Protein AF-A0A948B7A6-F1 (afdb_monomer_lite)

Secondary structure (DSSP, 8-state):
---HHHHHHS-HHHHHHHHHHHHHHHHHHHHHHHTTS---HHHHHHHHHHHHHHHHHHHHH-

Foldseek 3Di:
DDDLVRLLPDDPVVLVVLLVVLVVVLVVVVVCVVVVVDPVVVSNVVSVVVNVSSVVSVVVVD

Sequence (62 aa):
MLTIQEIRQLPDKDLQEELQRASREYLKIRMDVESGFAKESHKAKALKKQIARIRTIQKEIK

Structure (mmCIF, N/CA/C/O backbone):
data_AF-A0A948B7A6-F1
#
_entry.id   AF-A0A948B7A6-F1
#
loop_
_atom_site.group_PDB
_atom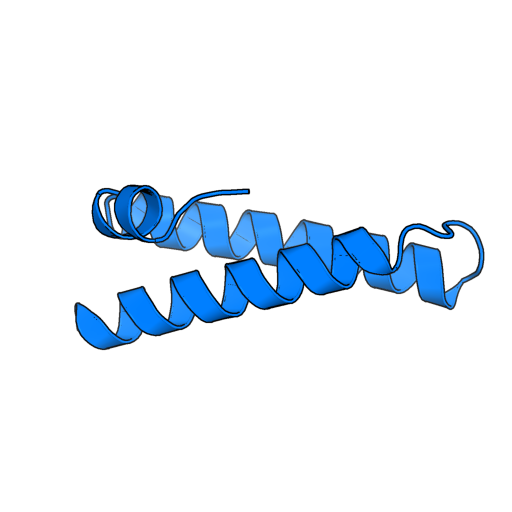_site.id
_atom_site.type_symbol
_atom_site.label_atom_id
_atom_site.label_alt_id
_atom_site.label_comp_id
_atom_site.label_asym_id
_atom_site.label_entity_id
_atom_site.label_seq_id
_atom_site.pdbx_PDB_ins_code
_atom_site.Cartn_x
_atom_site.Cartn_y
_atom_site.Cartn_z
_atom_site.occupancy
_atom_site.B_iso_or_equiv
_atom_site.auth_seq_id
_atom_site.auth_comp_id
_atom_site.auth_asym_id
_atom_site.auth_atom_id
_atom_site.pdbx_PDB_model_num
ATOM 1 N N . MET A 1 1 ? 4.799 -7.327 2.275 1.00 72.81 1 MET A N 1
ATOM 2 C CA . MET A 1 1 ? 3.378 -7.030 2.005 1.00 72.81 1 MET A CA 1
ATOM 3 C C . MET A 1 1 ? 2.588 -7.605 3.162 1.00 72.81 1 MET A C 1
ATOM 5 O O . MET A 1 1 ? 2.717 -8.801 3.385 1.00 72.81 1 MET A O 1
ATOM 9 N N . LEU A 1 2 ? 1.865 -6.782 3.916 1.00 78.50 2 LEU A N 1
ATOM 10 C CA . LEU A 1 2 ? 1.213 -7.241 5.145 1.00 78.50 2 LEU A CA 1
ATOM 11 C C . LEU A 1 2 ? 0.006 -8.146 4.848 1.00 78.50 2 LEU A C 1
ATOM 13 O O . LEU A 1 2 ? -0.724 -7.969 3.858 1.00 78.50 2 LEU A O 1
ATOM 17 N N . THR A 1 3 ? -0.195 -9.132 5.712 1.00 88.25 3 THR A N 1
ATOM 18 C CA . THR A 1 3 ? -1.388 -9.976 5.772 1.00 88.25 3 THR A CA 1
ATOM 19 C C . THR A 1 3 ? -2.570 -9.202 6.358 1.00 88.25 3 THR A C 1
ATOM 21 O O . THR A 1 3 ? -2.420 -8.142 6.959 1.00 88.25 3 THR A O 1
ATOM 24 N N . ILE A 1 4 ? -3.785 -9.722 6.176 1.00 85.88 4 ILE A N 1
ATOM 25 C CA . ILE A 1 4 ? -4.998 -9.089 6.725 1.00 85.88 4 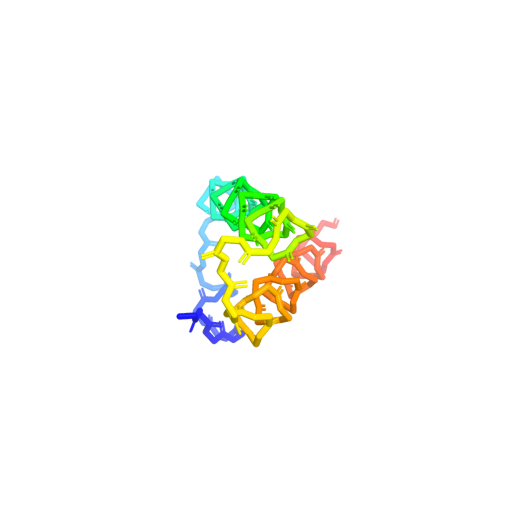ILE A CA 1
ATOM 26 C C . ILE A 1 4 ? -4.974 -9.089 8.260 1.00 85.88 4 ILE A C 1
ATOM 28 O O . ILE A 1 4 ? -5.428 -8.125 8.868 1.00 85.88 4 ILE A O 1
ATOM 32 N N . GLN A 1 5 ? -4.436 -10.147 8.876 1.00 87.06 5 GLN A N 1
ATOM 33 C CA . GLN A 1 5 ? -4.319 -10.247 10.332 1.00 87.06 5 GLN A CA 1
ATOM 34 C C . GLN A 1 5 ? -3.368 -9.183 10.884 1.00 87.06 5 GLN A C 1
ATOM 36 O O . GLN A 1 5 ? -3.736 -8.488 11.822 1.00 87.06 5 GLN A O 1
ATOM 41 N N . GLU A 1 6 ? -2.211 -8.990 10.244 1.00 86.06 6 GLU A N 1
ATOM 42 C CA . GLU A 1 6 ? -1.263 -7.936 10.624 1.00 86.06 6 GLU A CA 1
ATOM 43 C C . GLU A 1 6 ? -1.879 -6.542 10.462 1.00 86.06 6 GLU A C 1
ATOM 45 O O . GLU A 1 6 ? -1.779 -5.726 11.368 1.00 86.06 6 GLU A O 1
ATOM 50 N N . ILE A 1 7 ? -2.594 -6.281 9.358 1.00 85.75 7 ILE A N 1
ATOM 51 C CA . ILE A 1 7 ? -3.274 -4.992 9.137 1.00 85.75 7 ILE A CA 1
ATOM 52 C C . ILE A 1 7 ? -4.314 -4.727 10.238 1.00 85.75 7 ILE A C 1
ATOM 54 O O . ILE A 1 7 ? -4.404 -3.611 10.727 1.00 85.75 7 ILE A O 1
ATOM 58 N N . ARG A 1 8 ? -5.080 -5.734 10.672 1.00 86.12 8 ARG A N 1
ATOM 59 C CA . ARG A 1 8 ? -6.082 -5.571 11.744 1.00 86.12 8 ARG A CA 1
ATOM 60 C C . ARG A 1 8 ? -5.487 -5.318 13.129 1.00 86.12 8 ARG A C 1
ATOM 62 O O . ARG A 1 8 ? -6.199 -4.827 13.994 1.00 86.12 8 ARG A O 1
ATOM 69 N N . GLN A 1 9 ? -4.232 -5.694 13.350 1.00 89.00 9 GLN A N 1
ATOM 70 C CA . GLN A 1 9 ? -3.539 -5.492 14.623 1.00 89.00 9 GLN A CA 1
ATOM 71 C C . GLN A 1 9 ? -2.825 -4.138 14.700 1.00 89.00 9 GLN A C 1
ATOM 73 O O . GLN A 1 9 ? -2.382 -3.751 15.780 1.00 89.00 9 GLN A O 1
ATOM 78 N N . LEU A 1 10 ? -2.706 -3.420 13.579 1.00 86.06 10 LEU A N 1
ATOM 79 C CA . LEU A 1 10 ? -2.086 -2.103 13.556 1.00 86.06 10 LEU A CA 1
ATOM 80 C C . LEU A 1 10 ? -2.999 -1.050 14.210 1.00 86.06 10 LEU A C 1
ATOM 82 O O . LEU A 1 10 ? -4.196 -1.018 13.918 1.00 86.06 10 LEU A O 1
ATOM 86 N N . PRO A 1 11 ? -2.439 -0.144 15.029 1.00 87.88 11 PRO A N 1
ATOM 87 C CA . PRO A 1 11 ? -3.112 1.083 15.438 1.00 87.88 11 PRO A CA 1
ATOM 88 C C . PRO A 1 11 ? -3.577 1.912 14.233 1.00 87.88 11 PRO A C 1
ATOM 90 O O . PRO A 1 11 ? -2.920 1.930 13.192 1.00 87.88 11 PRO A O 1
ATOM 93 N N . ASP A 1 12 ? -4.650 2.692 14.391 1.00 85.62 12 ASP A N 1
ATOM 94 C CA . ASP A 1 12 ? -5.189 3.555 13.323 1.00 85.62 12 ASP A CA 1
ATOM 95 C C . ASP A 1 12 ? -4.142 4.498 12.713 1.00 85.62 12 ASP A C 1
ATOM 97 O O . ASP A 1 12 ? -4.133 4.742 11.501 1.00 85.62 12 ASP A O 1
ATOM 101 N N . LYS A 1 13 ? -3.227 5.003 13.549 1.00 86.81 13 LYS A N 1
ATOM 102 C CA . LYS A 1 13 ? -2.110 5.847 13.115 1.00 86.81 13 LYS A CA 1
ATOM 103 C C . LYS A 1 13 ? -1.162 5.083 12.187 1.00 86.81 13 LYS A C 1
ATOM 105 O O . LYS A 1 13 ? -0.830 5.579 11.113 1.00 86.81 13 LYS A O 1
ATOM 110 N N . ASP A 1 14 ? -0.808 3.857 12.552 1.00 88.19 14 ASP A N 1
ATOM 111 C CA . ASP A 1 14 ? 0.103 3.010 11.782 1.00 88.19 14 ASP A CA 1
ATOM 112 C C . ASP A 1 14 ? -0.566 2.515 10.489 1.00 88.19 14 ASP A C 1
ATOM 114 O O . ASP A 1 14 ? 0.077 2.424 9.443 1.00 88.19 14 ASP A O 1
ATOM 118 N N . LEU A 1 15 ? -1.888 2.290 10.512 1.00 88.69 15 LEU A N 1
ATOM 119 C CA . LEU A 1 15 ? -2.692 2.034 9.313 1.00 88.69 15 LEU A CA 1
ATOM 120 C C . LEU A 1 15 ? -2.636 3.206 8.331 1.00 88.69 15 LEU A C 1
ATOM 122 O O . LEU A 1 15 ? -2.504 3.003 7.121 1.00 88.69 15 LEU A O 1
ATOM 126 N N . GLN A 1 16 ? -2.740 4.435 8.836 1.00 91.31 16 GLN A N 1
ATOM 127 C CA . GLN A 1 16 ? -2.663 5.633 8.011 1.00 91.31 16 GLN A CA 1
ATOM 128 C C . GLN A 1 16 ? -1.251 5.853 7.452 1.00 91.31 16 GLN A C 1
ATOM 130 O O . GLN A 1 16 ? -1.109 6.192 6.273 1.00 91.31 16 GLN A O 1
ATOM 135 N N . GLU A 1 17 ? -0.211 5.627 8.253 1.00 93.25 17 GLU A N 1
ATOM 136 C CA . GLU A 1 17 ? 1.185 5.710 7.811 1.00 93.25 17 GLU A CA 1
ATOM 137 C C . GLU A 1 17 ? 1.499 4.667 6.729 1.00 93.25 17 GLU A C 1
ATOM 139 O O . GLU A 1 17 ? 2.046 5.007 5.672 1.00 93.25 17 GLU A O 1
ATOM 144 N N . GLU A 1 18 ? 1.068 3.419 6.922 1.00 91.06 18 GLU A N 1
ATOM 145 C CA . GLU A 1 18 ? 1.246 2.349 5.941 1.00 91.06 18 GLU A CA 1
ATOM 146 C C . GLU A 1 18 ? 0.443 2.621 4.659 1.00 91.06 18 GLU A C 1
ATOM 148 O O . GLU A 1 18 ? 0.937 2.401 3.550 1.00 91.06 18 GLU A O 1
ATOM 153 N N . LEU A 1 19 ? -0.766 3.186 4.772 1.00 93.50 19 LEU A N 1
ATOM 154 C CA . LEU A 1 19 ? -1.550 3.621 3.614 1.00 93.50 19 LEU A CA 1
ATOM 155 C C . LEU A 1 19 ? -0.805 4.686 2.800 1.00 93.50 19 LEU A C 1
ATOM 157 O O . LEU A 1 19 ? -0.755 4.603 1.568 1.00 93.50 19 LEU A O 1
ATOM 161 N N . GLN A 1 20 ? -0.231 5.688 3.469 1.00 94.81 20 GLN A N 1
ATOM 162 C CA . GLN A 1 20 ? 0.538 6.747 2.814 1.00 94.81 20 GLN A CA 1
ATOM 163 C C . GLN A 1 20 ? 1.808 6.199 2.164 1.00 94.81 20 GLN A C 1
ATOM 165 O O . GLN A 1 20 ? 2.130 6.565 1.030 1.00 94.81 20 GLN A O 1
ATOM 170 N N . ARG A 1 21 ? 2.522 5.305 2.852 1.00 94.81 21 ARG A N 1
ATOM 171 C CA . ARG A 1 21 ? 3.705 4.622 2.321 1.00 94.81 21 ARG A CA 1
ATOM 172 C C . ARG A 1 21 ? 3.365 3.833 1.059 1.00 94.81 21 ARG A C 1
ATOM 174 O O . ARG A 1 21 ? 3.933 4.118 0.005 1.00 94.81 21 ARG A O 1
ATOM 181 N N . ALA A 1 22 ? 2.398 2.919 1.139 1.00 93.88 22 ALA A N 1
ATOM 182 C CA . ALA A 1 22 ? 1.982 2.092 0.010 1.00 93.88 22 ALA A CA 1
ATOM 183 C C . ALA A 1 22 ? 1.468 2.937 -1.166 1.00 93.88 22 ALA A C 1
ATOM 185 O O . ALA A 1 22 ? 1.728 2.604 -2.320 1.00 93.88 22 ALA A O 1
ATOM 186 N N . SER A 1 23 ? 0.785 4.056 -0.895 1.00 94.31 23 SER A N 1
ATOM 187 C CA . SER A 1 23 ? 0.300 4.973 -1.936 1.00 94.31 23 SER A CA 1
ATOM 188 C C . SER A 1 23 ? 1.434 5.707 -2.656 1.00 94.31 23 SER A C 1
ATOM 190 O O . SER A 1 23 ? 1.410 5.798 -3.884 1.00 94.31 23 SER A O 1
ATOM 192 N N . ARG A 1 24 ? 2.444 6.195 -1.919 1.00 95.75 24 ARG A N 1
ATOM 193 C CA . ARG A 1 24 ? 3.640 6.831 -2.505 1.00 95.75 24 ARG A CA 1
ATOM 194 C C . ARG A 1 24 ? 4.427 5.850 -3.366 1.00 95.75 24 ARG A C 1
ATOM 196 O O . ARG A 1 24 ? 4.794 6.172 -4.493 1.00 95.75 24 ARG A O 1
ATOM 203 N N . GLU A 1 25 ? 4.639 4.643 -2.855 1.00 94.19 25 GLU A N 1
ATOM 204 C CA . GLU A 1 25 ? 5.366 3.594 -3.568 1.00 94.19 25 GLU A CA 1
ATOM 205 C C . GLU A 1 25 ? 4.602 3.128 -4.815 1.00 94.19 25 GLU A C 1
ATOM 207 O O . GLU A 1 25 ? 5.187 2.984 -5.886 1.00 94.19 25 GLU A O 1
ATOM 212 N N . TYR A 1 26 ? 3.275 2.987 -4.714 1.00 94.62 26 TYR A N 1
ATOM 213 C CA . TYR A 1 26 ? 2.423 2.663 -5.856 1.00 94.62 26 TYR A CA 1
ATOM 214 C C . TYR A 1 26 ? 2.531 3.715 -6.960 1.00 94.62 26 TYR A C 1
ATOM 216 O O . TYR A 1 26 ? 2.672 3.350 -8.126 1.00 94.62 26 TYR A O 1
ATOM 224 N N . LEU A 1 27 ? 2.475 5.004 -6.605 1.00 93.88 27 LEU A N 1
ATOM 225 C CA . LEU A 1 27 ? 2.591 6.090 -7.576 1.00 93.88 27 LEU A CA 1
ATOM 226 C C . LEU A 1 27 ? 3.947 6.052 -8.280 1.00 93.88 27 LEU A C 1
ATOM 228 O O . LEU A 1 27 ? 3.987 6.095 -9.505 1.00 93.88 27 LEU A O 1
ATOM 232 N N . LYS A 1 28 ? 5.032 5.901 -7.513 1.00 93.12 28 LYS A N 1
ATOM 233 C CA . LYS A 1 28 ? 6.389 5.812 -8.056 1.00 93.12 28 LYS A CA 1
ATOM 234 C C . LYS A 1 28 ? 6.519 4.659 -9.052 1.00 93.12 28 LYS A C 1
ATOM 236 O O . LYS A 1 28 ? 6.846 4.893 -10.208 1.00 93.12 28 LYS A O 1
ATOM 241 N N . ILE A 1 29 ? 6.177 3.435 -8.641 1.00 91.75 29 ILE A N 1
ATOM 242 C CA . ILE A 1 29 ? 6.300 2.259 -9.516 1.00 91.75 29 ILE A CA 1
ATOM 243 C C . ILE A 1 29 ? 5.397 2.400 -10.739 1.00 91.75 29 ILE A C 1
ATOM 245 O O . ILE A 1 29 ? 5.780 2.010 -11.837 1.00 91.75 29 ILE A O 1
ATOM 249 N N . ARG A 1 30 ? 4.195 2.963 -10.581 1.00 91.50 30 ARG A N 1
ATOM 250 C CA . ARG A 1 30 ? 3.306 3.203 -11.715 1.00 91.50 30 ARG A CA 1
ATOM 251 C C . ARG A 1 30 ? 3.934 4.166 -12.724 1.00 91.50 30 ARG 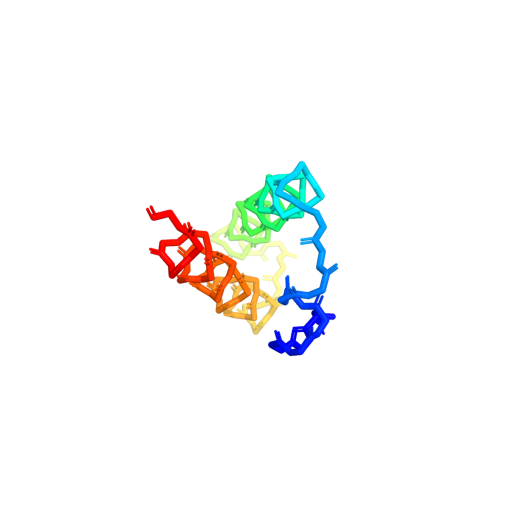A C 1
ATOM 253 O O . ARG A 1 30 ? 3.893 3.865 -13.911 1.00 91.50 30 ARG A O 1
ATOM 260 N N . MET A 1 31 ? 4.529 5.266 -12.266 1.00 92.38 31 MET A N 1
ATOM 261 C CA . MET A 1 31 ? 5.232 6.212 -13.137 1.00 92.38 31 MET A CA 1
ATOM 262 C C . MET A 1 31 ? 6.450 5.566 -13.804 1.00 92.38 31 MET A C 1
ATOM 264 O O . MET A 1 31 ? 6.645 5.739 -15.004 1.00 92.38 31 MET A O 1
ATOM 268 N N . ASP A 1 32 ? 7.228 4.770 -13.068 1.00 90.12 32 ASP A N 1
ATOM 269 C CA . ASP A 1 32 ? 8.398 4.058 -13.601 1.00 90.12 32 ASP A CA 1
ATOM 270 C C . ASP A 1 32 ? 7.998 3.013 -14.663 1.00 90.12 32 ASP A C 1
ATOM 272 O O . ASP A 1 32 ? 8.704 2.810 -15.650 1.00 90.12 32 ASP A O 1
ATOM 276 N N . VAL A 1 33 ? 6.845 2.358 -14.488 1.00 90.94 33 VAL A N 1
ATOM 277 C CA . VAL A 1 33 ? 6.282 1.417 -15.470 1.00 90.94 33 VAL A CA 1
ATOM 278 C C . VAL A 1 33 ? 5.733 2.149 -16.694 1.00 90.94 33 VAL A C 1
ATOM 280 O O . VAL A 1 33 ? 6.008 1.733 -17.816 1.00 90.94 33 VAL A O 1
ATOM 283 N N . GLU A 1 34 ? 4.980 3.237 -16.504 1.00 88.12 34 GLU A N 1
ATOM 284 C CA . GLU A 1 34 ? 4.413 4.038 -17.602 1.00 88.12 34 GLU A CA 1
ATOM 285 C C . GLU A 1 34 ? 5.508 4.698 -18.457 1.00 88.12 34 GLU A C 1
ATOM 287 O O . GLU A 1 34 ? 5.374 4.785 -19.674 1.00 88.12 34 GLU A O 1
ATOM 292 N N . SER A 1 35 ? 6.617 5.102 -17.838 1.00 88.38 35 SER A N 1
ATOM 293 C CA . SER A 1 35 ? 7.785 5.674 -18.519 1.00 88.38 35 SER A CA 1
ATOM 294 C C . SER A 1 35 ? 8.723 4.626 -19.137 1.00 88.38 35 SER A C 1
ATOM 296 O O . SER A 1 35 ? 9.682 4.984 -19.816 1.00 88.38 35 SER A O 1
ATOM 298 N N . GLY A 1 36 ? 8.458 3.330 -18.927 1.00 84.94 36 GLY A N 1
ATOM 299 C CA . GLY A 1 36 ? 9.252 2.227 -19.476 1.00 84.94 36 GLY A CA 1
ATOM 300 C C . GLY A 1 36 ? 10.578 1.956 -18.753 1.00 84.94 36 GLY A C 1
ATOM 301 O O . GLY A 1 36 ? 11.321 1.068 -19.172 1.00 84.94 36 GLY A O 1
ATOM 302 N N . PHE A 1 37 ? 10.868 2.667 -17.658 1.00 80.38 37 PHE A N 1
ATOM 303 C CA . PHE A 1 37 ? 12.084 2.494 -16.856 1.00 80.38 37 PHE A CA 1
ATOM 304 C C . PHE A 1 37 ? 12.040 1.245 -15.963 1.00 80.38 37 PHE A C 1
ATOM 306 O O . PHE A 1 37 ? 13.086 0.671 -15.660 1.00 80.38 37 PHE A O 1
ATOM 313 N N . ALA A 1 38 ? 10.851 0.783 -15.565 1.00 78.62 38 ALA A N 1
ATOM 314 C CA . ALA A 1 38 ? 10.680 -0.414 -14.745 1.00 78.62 38 ALA A CA 1
ATOM 315 C C . ALA A 1 38 ? 9.685 -1.405 -15.364 1.00 78.62 38 ALA A C 1
ATOM 317 O O . ALA A 1 38 ? 8.608 -1.044 -15.823 1.00 78.62 38 ALA A O 1
ATOM 318 N N . LYS A 1 39 ? 10.006 -2.703 -15.306 1.00 80.25 39 LYS A N 1
ATOM 319 C CA . LYS A 1 39 ? 9.103 -3.794 -15.737 1.00 80.25 39 LYS A CA 1
ATOM 320 C C . LYS A 1 39 ? 8.315 -4.412 -14.577 1.00 80.25 39 LYS A C 1
ATOM 322 O O . LYS A 1 39 ? 7.669 -5.448 -14.7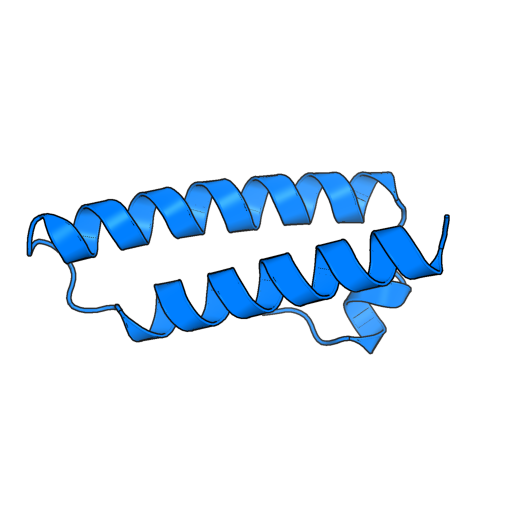19 1.00 80.25 39 LYS A O 1
ATOM 327 N N . GLU A 1 40 ? 8.346 -3.781 -13.407 1.00 85.81 40 GLU A N 1
ATOM 328 C CA . GLU A 1 40 ? 7.820 -4.332 -12.155 1.00 85.81 40 GLU A CA 1
ATOM 329 C C . GLU A 1 40 ? 6.318 -4.059 -11.956 1.00 85.81 40 GLU A C 1
ATOM 331 O O . GLU A 1 40 ? 5.850 -3.758 -10.857 1.00 85.81 40 GLU A O 1
ATOM 336 N N . SER A 1 41 ? 5.520 -4.210 -13.016 1.00 86.62 41 SER A N 1
ATOM 337 C CA . SER A 1 41 ? 4.063 -3.994 -12.994 1.00 86.62 41 SER A CA 1
ATOM 338 C C . SER A 1 41 ? 3.336 -4.874 -11.965 1.00 86.62 41 SER A C 1
ATOM 340 O O . SER A 1 41 ? 2.315 -4.480 -11.392 1.00 86.62 41 SER A O 1
ATOM 342 N N . HIS A 1 42 ? 3.898 -6.047 -11.656 1.00 89.69 42 HIS A N 1
ATOM 343 C CA . HIS A 1 42 ? 3.416 -6.935 -10.601 1.00 89.69 42 HIS A CA 1
ATOM 344 C C . HIS A 1 42 ? 3.507 -6.297 -9.201 1.00 89.69 42 HIS A C 1
ATOM 346 O O . HIS A 1 42 ? 2.600 -6.500 -8.390 1.00 89.69 42 HIS A O 1
ATOM 352 N N . LYS A 1 43 ? 4.531 -5.472 -8.925 1.00 89.88 43 LYS A N 1
ATOM 353 C CA . LYS A 1 43 ? 4.667 -4.741 -7.653 1.00 89.88 43 LYS A CA 1
ATOM 354 C C . LYS A 1 43 ? 3.619 -3.643 -7.521 1.00 89.88 43 LYS A C 1
ATOM 356 O O . LYS A 1 43 ? 2.992 -3.531 -6.471 1.00 89.88 43 LYS A O 1
ATOM 361 N N . ALA A 1 44 ? 3.330 -2.910 -8.599 1.00 90.75 44 ALA A N 1
ATOM 362 C CA . ALA A 1 44 ? 2.235 -1.937 -8.610 1.00 90.75 44 ALA A CA 1
ATOM 363 C C . ALA A 1 44 ? 0.879 -2.608 -8.323 1.00 90.75 44 ALA A C 1
ATOM 365 O O . ALA A 1 44 ? 0.091 -2.122 -7.507 1.00 90.75 44 ALA A O 1
ATOM 366 N N . LYS A 1 45 ? 0.617 -3.771 -8.938 1.00 91.88 45 LYS A N 1
ATOM 367 C CA . LYS A 1 45 ? -0.600 -4.558 -8.678 1.00 91.88 45 LYS A CA 1
ATOM 368 C C . LYS A 1 45 ? -0.678 -5.027 -7.224 1.00 91.88 45 LYS A C 1
ATOM 370 O O . LYS A 1 45 ? -1.758 -4.980 -6.631 1.00 91.88 45 LYS A O 1
ATOM 375 N N . ALA A 1 46 ? 0.447 -5.450 -6.649 1.00 92.56 46 ALA A N 1
ATOM 376 C CA . ALA A 1 46 ? 0.530 -5.797 -5.239 1.00 92.56 46 ALA A CA 1
ATOM 377 C C . ALA A 1 46 ? 0.180 -4.577 -4.369 1.00 92.56 46 ALA A C 1
ATOM 379 O O . ALA A 1 46 ? -0.821 -4.608 -3.655 1.00 92.56 46 ALA A O 1
ATOM 380 N N . LEU A 1 47 ? 0.904 -3.466 -4.485 1.00 93.50 47 LEU A N 1
ATOM 381 C CA . LEU A 1 47 ? 0.670 -2.268 -3.669 1.00 93.50 47 LEU A CA 1
ATOM 382 C C . LEU A 1 47 ? -0.777 -1.763 -3.763 1.00 93.50 47 LEU A C 1
ATOM 384 O O . LEU A 1 47 ? -1.394 -1.475 -2.740 1.00 93.50 47 LEU A O 1
ATOM 388 N N . LYS A 1 48 ? -1.383 -1.779 -4.958 1.00 93.75 48 LYS A N 1
ATOM 389 C CA . LYS A 1 48 ? -2.808 -1.456 -5.143 1.00 93.75 48 LYS A CA 1
ATOM 390 C C . LYS A 1 48 ? -3.730 -2.351 -4.306 1.00 93.75 48 LYS A C 1
ATOM 392 O O . LYS A 1 48 ? -4.681 -1.864 -3.696 1.00 93.75 48 LYS A O 1
ATOM 397 N N . LYS A 1 49 ? -3.449 -3.657 -4.250 1.00 94.25 49 LYS A N 1
ATOM 398 C CA . LYS A 1 49 ? -4.192 -4.615 -3.415 1.00 94.25 49 LYS A CA 1
ATOM 399 C C . LYS A 1 49 ? -3.982 -4.342 -1.923 1.00 94.25 49 LYS A C 1
ATOM 401 O O . LYS A 1 49 ? -4.933 -4.460 -1.155 1.00 94.25 49 LYS A O 1
ATOM 406 N N . GLN A 1 50 ? -2.772 -3.967 -1.510 1.00 92.56 50 GLN A N 1
ATOM 407 C CA . GLN A 1 50 ? -2.477 -3.611 -0.119 1.00 92.56 50 GLN A CA 1
ATOM 408 C C . GLN A 1 50 ? -3.240 -2.353 0.314 1.00 92.56 50 GLN A C 1
ATOM 410 O O . GLN A 1 50 ? -3.918 -2.382 1.337 1.00 92.56 50 GLN A O 1
ATOM 415 N N . ILE A 1 51 ? -3.231 -1.302 -0.511 1.00 94.50 51 ILE A N 1
ATOM 416 C CA . ILE A 1 51 ? -4.009 -0.070 -0.298 1.00 94.50 51 ILE A CA 1
ATOM 417 C C . ILE A 1 51 ? -5.500 -0.388 -0.125 1.00 94.50 51 ILE A C 1
ATOM 419 O O . ILE A 1 51 ? -6.139 0.114 0.798 1.00 94.50 51 ILE A O 1
ATOM 423 N N . ALA A 1 52 ? -6.061 -1.245 -0.986 1.00 94.12 52 ALA A N 1
ATOM 424 C CA . ALA A 1 52 ? -7.467 -1.640 -0.900 1.00 94.12 52 ALA A CA 1
ATOM 425 C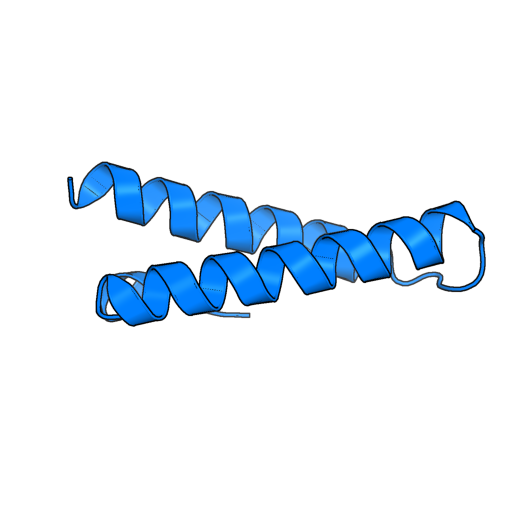 C . ALA A 1 52 ? -7.792 -2.381 0.409 1.00 94.12 52 ALA A C 1
ATOM 427 O O . ALA A 1 52 ? -8.824 -2.113 1.023 1.00 94.12 52 ALA A O 1
ATOM 428 N N . ARG A 1 53 ? -6.902 -3.274 0.866 1.00 93.00 53 ARG A N 1
ATOM 429 C CA . ARG A 1 53 ? -7.056 -3.979 2.150 1.00 93.00 53 ARG A CA 1
ATOM 430 C C . ARG A 1 53 ? -7.058 -3.007 3.325 1.00 93.00 53 ARG A C 1
ATOM 432 O O . ARG A 1 53 ? -7.981 -3.055 4.125 1.00 93.00 53 ARG A O 1
ATOM 439 N N . ILE A 1 54 ? -6.084 -2.098 3.384 1.00 92.19 54 ILE A N 1
ATOM 440 C CA . ILE A 1 54 ? -5.980 -1.103 4.462 1.00 92.19 54 ILE A CA 1
ATOM 441 C C . ILE A 1 54 ? -7.236 -0.225 4.512 1.00 92.19 54 ILE A C 1
ATOM 443 O O . ILE A 1 54 ? -7.845 -0.087 5.567 1.00 92.19 54 ILE A O 1
ATOM 447 N N . ARG A 1 55 ? -7.695 0.284 3.359 1.00 92.25 55 ARG A N 1
ATOM 448 C CA . ARG A 1 55 ? -8.933 1.080 3.270 1.00 92.25 55 ARG A CA 1
ATOM 449 C C . ARG A 1 55 ? -10.179 0.313 3.706 1.00 92.25 55 ARG A C 1
ATOM 451 O O . ARG A 1 55 ? -11.090 0.911 4.264 1.00 92.25 55 ARG A O 1
ATOM 458 N N . THR A 1 56 ? -10.231 -0.988 3.423 1.00 93.94 56 THR A N 1
ATOM 459 C CA . THR A 1 56 ? -11.348 -1.843 3.849 1.00 93.94 56 THR A CA 1
ATOM 460 C C . THR A 1 56 ? -11.369 -1.952 5.367 1.00 93.94 56 THR A C 1
ATOM 462 O O . THR A 1 56 ? -12.394 -1.672 5.971 1.00 93.94 56 THR A O 1
ATOM 465 N N . ILE A 1 57 ? -10.225 -2.250 5.987 1.00 89.62 57 ILE A N 1
ATOM 466 C CA . ILE A 1 57 ? -10.116 -2.356 7.447 1.00 89.62 57 ILE A CA 1
ATOM 467 C C . ILE A 1 57 ? -10.421 -1.020 8.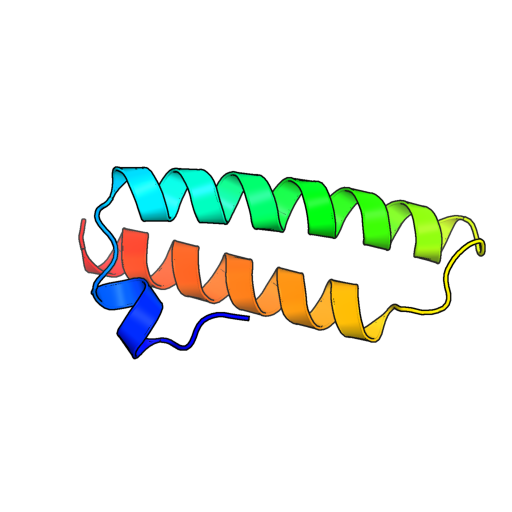136 1.00 89.62 57 ILE A C 1
ATOM 469 O O . ILE A 1 57 ? -11.212 -0.996 9.069 1.00 89.62 57 ILE A O 1
ATOM 473 N N . GLN A 1 58 ? -9.908 0.103 7.626 1.00 88.31 58 GLN A N 1
ATOM 474 C CA . GLN A 1 58 ? -10.253 1.432 8.152 1.00 88.31 58 GLN A CA 1
ATOM 475 C C . GLN A 1 58 ? -11.757 1.735 8.086 1.00 88.31 58 GLN A C 1
ATOM 477 O O . GLN A 1 58 ? -12.269 2.483 8.912 1.00 88.31 58 GLN A O 1
ATOM 482 N N . LYS A 1 59 ? -12.467 1.179 7.097 1.00 89.88 59 LYS A N 1
ATOM 483 C CA . LYS A 1 59 ? -13.922 1.310 6.976 1.00 89.88 59 LYS A CA 1
ATOM 484 C C . LYS A 1 59 ? -14.679 0.333 7.884 1.00 89.88 59 LYS A C 1
ATOM 486 O O . LYS A 1 59 ? -15.797 0.640 8.255 1.00 89.88 59 LYS A O 1
ATOM 491 N N . GLU A 1 60 ? -14.108 -0.829 8.202 1.00 88.06 60 GLU A N 1
ATOM 492 C CA . GLU A 1 60 ? -14.693 -1.804 9.139 1.00 88.06 60 GLU A CA 1
ATOM 493 C C . GLU A 1 60 ? -14.558 -1.361 10.606 1.00 88.06 60 GLU A C 1
ATOM 495 O O . GLU A 1 60 ? -15.419 -1.693 11.413 1.00 88.06 60 GLU A O 1
ATOM 500 N N . ILE A 1 61 ? -13.480 -0.645 10.949 1.00 78.12 61 ILE A N 1
ATOM 501 C CA . ILE A 1 61 ? -13.209 -0.153 12.314 1.00 78.12 61 ILE A CA 1
ATOM 502 C C . ILE A 1 61 ? -14.065 1.077 12.665 1.00 78.12 61 ILE A C 1
ATOM 504 O O . ILE A 1 61 ? -14.364 1.297 13.838 1.00 78.12 61 ILE A O 1
ATOM 508 N N . LYS A 1 62 ? -14.432 1.882 11.662 1.00 61.47 62 LYS A N 1
ATOM 509 C CA . LYS A 1 62 ? -15.142 3.158 11.810 1.00 61.47 62 LYS A CA 1
ATOM 510 C C . LYS A 1 62 ? -16.658 2.992 11.769 1.00 61.47 62 LYS A C 1
ATOM 512 O O . LYS A 1 62 ? -17.321 3.681 12.573 1.00 61.47 62 LYS A O 1
#

Radius of gyration: 12.61 Å; chains: 1; bounding box: 27×17×35 Å

pLDDT: mean 88.96, std 5.93, range [61.47, 95.75]